Protein AF-A0A2U3RDN2-F1 (afdb_monomer)

Organism: Orientia tsutsugamushi (NCBI:txid784)

Solvent-accessible surface area (backbone atoms only — not comparable to full-atom values): 8440 Å² total; per-residue (Å²): 108,71,69,57,54,51,55,40,46,72,74,72,46,88,87,86,83,91,64,92,77,59,79,54,51,66,60,37,51,75,73,72,47,89,81,88,62,86,38,94,90,55,74,66,85,82,67,83,68,77,79,57,56,81,61,87,48,74,67,29,51,50,54,40,50,56,45,61,67,54,48,44,58,57,52,37,46,72,75,25,72,86,82,52,68,52,88,70,51,50,59,50,48,39,51,51,50,54,52,54,53,50,52,51,53,53,56,61,66,58,48,86,49,93,62,88,72,79,75,80,68,78,73,77,71,75,77,75,85,122

Structure (mmCIF, N/CA/C/O backbone):
data_AF-A0A2U3RDN2-F1
#
_entry.id   AF-A0A2U3RDN2-F1
#
loop_
_atom_site.group_PDB
_atom_site.id
_atom_site.type_symbol
_atom_site.label_atom_id
_atom_site.label_alt_id
_atom_site.label_comp_id
_atom_site.label_asym_id
_atom_site.label_entity_id
_atom_site.label_seq_id
_atom_site.pdbx_PDB_ins_code
_atom_site.Cartn_x
_atom_site.Cartn_y
_atom_site.Cartn_z
_atom_site.occupancy
_atom_site.B_iso_or_equiv
_atom_site.auth_seq_id
_atom_site.auth_comp_id
_atom_site.auth_asym_id
_atom_site.auth_atom_id
_atom_site.pdbx_PDB_model_num
ATOM 1 N N . MET A 1 1 ? -3.065 10.843 19.964 1.00 79.69 1 MET A N 1
ATOM 2 C CA . MET A 1 1 ? -3.338 10.214 18.648 1.00 79.69 1 MET A CA 1
ATOM 3 C C . MET A 1 1 ? -4.768 9.689 18.548 1.00 79.69 1 MET A C 1
ATOM 5 O O . MET A 1 1 ? -5.451 10.090 17.620 1.00 79.69 1 MET A O 1
ATOM 9 N N . GLN A 1 2 ? -5.260 8.877 19.494 1.00 85.75 2 GLN A N 1
ATOM 10 C CA . GLN A 1 2 ? -6.655 8.390 19.471 1.00 85.75 2 GLN A CA 1
ATOM 11 C C . GLN A 1 2 ? -7.701 9.525 19.475 1.00 85.75 2 GLN A C 1
ATOM 13 O O . GLN A 1 2 ? -8.569 9.542 18.611 1.00 85.75 2 GLN A O 1
ATOM 18 N N . GLU A 1 3 ? -7.550 10.527 20.346 1.00 89.69 3 GLU A N 1
ATOM 19 C CA . GLU A 1 3 ? -8.444 11.704 20.398 1.00 89.69 3 GLU A CA 1
ATOM 20 C C . GLU A 1 3 ? -8.497 12.511 19.088 1.00 89.69 3 GLU A C 1
ATOM 22 O O . GLU A 1 3 ? -9.546 13.024 18.698 1.00 89.69 3 GLU A O 1
ATOM 27 N N . LEU A 1 4 ? -7.374 12.583 18.364 1.00 90.62 4 LEU A N 1
ATOM 28 C CA . LEU A 1 4 ? -7.308 13.262 17.067 1.00 90.62 4 LEU A CA 1
ATOM 29 C C . LEU A 1 4 ? -8.117 12.495 16.016 1.00 90.62 4 LEU A C 1
ATOM 31 O O . LEU A 1 4 ? -8.893 13.090 15.277 1.00 90.62 4 LEU A O 1
ATOM 35 N N . MET A 1 5 ? -7.967 11.169 15.982 1.00 91.62 5 MET A N 1
ATOM 36 C CA . MET A 1 5 ? -8.742 10.306 15.090 1.00 91.62 5 MET A CA 1
ATOM 37 C C . MET A 1 5 ? -10.244 10.431 15.364 1.00 91.62 5 MET A C 1
ATOM 39 O O . MET A 1 5 ? -11.018 10.582 14.422 1.00 91.62 5 MET A O 1
ATOM 43 N N . LEU A 1 6 ? -10.652 10.415 16.638 1.00 91.00 6 LEU A N 1
ATOM 44 C CA . LEU A 1 6 ? -12.054 10.576 17.033 1.00 91.00 6 LEU 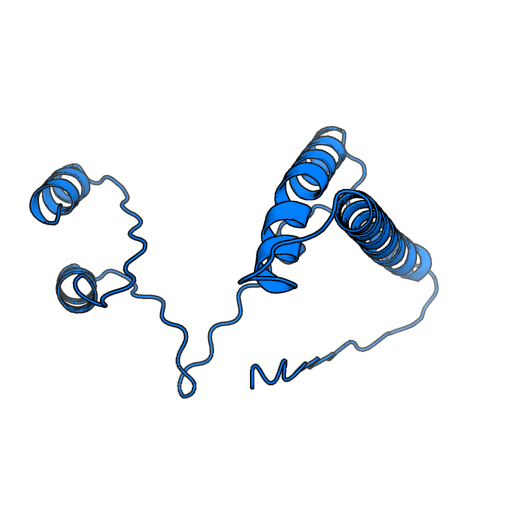A CA 1
ATOM 45 C C . LEU A 1 6 ? -12.610 11.941 16.622 1.00 91.00 6 LEU A C 1
ATOM 47 O O . LEU A 1 6 ? -13.706 12.005 16.075 1.00 91.00 6 LEU A O 1
ATOM 51 N N . SER A 1 7 ? -11.838 13.012 16.809 1.00 94.25 7 SER A N 1
ATOM 52 C CA . SER A 1 7 ? -12.229 14.358 16.374 1.00 94.25 7 SER A CA 1
ATOM 53 C C . SER A 1 7 ? -12.460 14.432 14.859 1.00 94.25 7 SER A C 1
ATOM 55 O O . SER A 1 7 ? -13.458 14.996 14.420 1.00 94.25 7 SER A O 1
ATOM 57 N N . VAL A 1 8 ? -11.587 13.818 14.049 1.00 93.88 8 VAL A N 1
ATOM 58 C CA . VAL A 1 8 ? -11.743 13.789 12.581 1.00 93.88 8 VAL A CA 1
ATOM 59 C C . VAL A 1 8 ? -12.961 12.962 12.165 1.00 93.88 8 VAL A C 1
ATOM 61 O O . VAL A 1 8 ? -13.743 13.402 11.323 1.00 93.88 8 VAL A O 1
ATOM 64 N N . LEU A 1 9 ? -13.160 11.792 12.779 1.00 92.50 9 LEU A N 1
ATOM 65 C CA . LEU A 1 9 ? -14.336 10.952 12.528 1.00 92.50 9 LEU A CA 1
ATOM 66 C C . LEU A 1 9 ? -15.638 11.649 12.955 1.00 92.50 9 LEU A C 1
ATOM 68 O O . LEU A 1 9 ? -16.651 11.512 12.273 1.00 92.50 9 LEU A O 1
ATOM 72 N N . GLY A 1 10 ? -15.608 12.446 14.028 1.00 92.19 10 GLY A N 1
ATOM 73 C CA . GLY A 1 10 ? -16.751 13.227 14.511 1.00 92.19 10 GLY A CA 1
ATOM 74 C C . GLY A 1 10 ? -17.246 14.282 13.517 1.00 92.19 10 GLY A C 1
ATOM 75 O O . GLY A 1 10 ? -18.434 14.589 13.493 1.00 92.19 10 GLY A O 1
ATOM 76 N N . VAL A 1 11 ? -16.369 14.778 12.639 1.00 95.56 11 VAL A N 1
ATOM 77 C CA . VAL A 1 11 ? -16.718 15.695 11.534 1.00 95.56 11 VAL A CA 1
ATOM 78 C C . VAL A 1 11 ? -16.956 14.923 10.221 1.00 95.56 11 VAL A C 1
ATOM 80 O O . VAL A 1 11 ? -16.928 15.488 9.135 1.00 95.56 11 VAL A O 1
ATOM 83 N N . SER A 1 12 ? -17.210 13.610 10.294 1.00 92.44 12 SER A N 1
ATOM 84 C CA . SER A 1 12 ? -17.378 12.718 9.129 1.00 92.44 12 SER A CA 1
ATOM 85 C C . SER A 1 12 ? -16.154 12.644 8.202 1.00 92.44 12 SER A C 1
ATOM 87 O O . SER A 1 12 ? -16.274 12.330 7.016 1.00 92.44 12 SER A O 1
ATOM 89 N N . GLY A 1 13 ? -14.958 12.920 8.727 1.00 93.06 13 GLY A N 1
ATOM 90 C CA . GLY A 1 13 ? -13.702 12.713 8.014 1.00 93.06 13 GLY A CA 1
ATOM 91 C C . GLY A 1 13 ? -13.347 11.229 7.876 1.00 93.06 13 GLY A C 1
ATOM 92 O O . GLY A 1 13 ? -13.893 10.368 8.564 1.00 93.06 13 GLY A O 1
ATOM 93 N N . LYS A 1 14 ? -12.395 10.918 6.991 1.00 92.88 14 LYS A N 1
ATOM 94 C CA . LYS A 1 14 ? -11.832 9.567 6.840 1.00 92.88 14 LYS A CA 1
ATOM 95 C C . LYS A 1 14 ? -10.463 9.505 7.502 1.00 92.88 14 LYS A C 1
ATOM 97 O O . LYS A 1 14 ? -9.663 10.422 7.337 1.00 92.88 14 LYS A O 1
ATOM 102 N N . VAL A 1 15 ? -10.186 8.415 8.214 1.00 92.50 15 VAL A N 1
ATOM 103 C CA . VAL A 1 15 ? -8.897 8.203 8.880 1.00 92.50 15 VAL A CA 1
ATOM 104 C C . VAL A 1 15 ? -8.331 6.842 8.498 1.00 92.50 15 VAL A C 1
ATOM 106 O O . VAL A 1 15 ? -9.024 5.832 8.584 1.00 92.50 15 VAL A O 1
ATOM 109 N N . PHE A 1 16 ? -7.056 6.830 8.113 1.00 93.19 16 PHE A N 1
ATOM 110 C CA . PHE A 1 16 ? -6.266 5.626 7.874 1.00 93.19 16 PHE A CA 1
ATOM 111 C C . PHE A 1 16 ? -5.103 5.609 8.867 1.00 93.19 16 PHE A C 1
ATOM 113 O O . PHE A 1 16 ? -4.406 6.612 9.017 1.00 93.19 16 PHE A O 1
ATOM 120 N N . VAL A 1 17 ? -4.909 4.489 9.568 1.00 91.00 17 VAL A N 1
ATOM 121 C CA . VAL A 1 17 ? -3.878 4.346 10.607 1.00 91.00 17 VAL A CA 1
ATOM 122 C C . VAL A 1 17 ? -2.995 3.146 10.288 1.00 91.00 17 VAL A C 1
ATOM 124 O O . VAL A 1 17 ? -3.494 2.032 10.145 1.00 91.00 17 VAL A O 1
ATOM 127 N N . LEU A 1 18 ? -1.681 3.370 10.220 1.00 91.19 18 LEU A N 1
ATOM 128 C CA . LEU A 1 18 ? -0.675 2.309 10.151 1.00 91.19 18 LEU A CA 1
ATOM 129 C C . LEU A 1 18 ? -0.256 1.939 11.580 1.00 91.19 18 LEU A C 1
ATOM 131 O O . LEU A 1 18 ? 0.455 2.692 12.242 1.00 91.19 18 LEU A O 1
ATOM 135 N N . ASP A 1 19 ? -0.744 0.803 12.077 1.00 90.69 19 ASP A N 1
ATOM 136 C CA . ASP A 1 19 ? -0.598 0.390 13.478 1.00 90.69 19 ASP A CA 1
ATOM 137 C C . ASP A 1 19 ? 0.301 -0.846 13.614 1.00 90.69 19 ASP A C 1
ATOM 139 O O . ASP A 1 19 ? -0.153 -1.979 13.472 1.00 90.69 19 ASP A O 1
ATOM 143 N N . TYR A 1 20 ? 1.581 -0.628 13.933 1.00 85.12 20 TYR A N 1
ATOM 144 C CA . TYR A 1 20 ? 2.551 -1.707 14.170 1.00 85.12 20 TYR A CA 1
ATOM 145 C C . TYR A 1 20 ? 2.275 -2.484 15.475 1.00 85.12 20 TYR A C 1
ATOM 147 O O . TYR A 1 20 ? 2.597 -3.664 15.583 1.00 85.12 20 TYR A O 1
ATOM 155 N N . GLY A 1 21 ? 1.654 -1.842 16.474 1.00 85.94 21 GLY A N 1
ATOM 156 C CA . GLY A 1 21 ? 1.482 -2.390 17.827 1.00 85.94 21 GLY A CA 1
ATOM 157 C C . GLY A 1 21 ? 0.111 -3.005 18.120 1.00 85.94 21 GLY A C 1
ATOM 158 O O . GLY A 1 21 ? -0.127 -3.440 19.244 1.00 85.94 21 GLY A O 1
ATOM 159 N N . ARG A 1 22 ? -0.810 -3.012 17.147 1.00 87.62 22 ARG A N 1
ATOM 160 C CA . ARG A 1 22 ? -2.222 -3.431 17.313 1.00 87.62 22 ARG A CA 1
ATOM 161 C C . ARG A 1 22 ? -2.987 -2.645 18.387 1.00 87.62 22 ARG A C 1
ATOM 163 O O . ARG A 1 22 ? -4.027 -3.089 18.879 1.00 87.62 22 ARG A O 1
ATOM 170 N N . SER A 1 23 ? -2.490 -1.461 18.736 1.00 89.56 23 SER A N 1
ATOM 171 C CA . SER A 1 23 ? -3.060 -0.588 19.765 1.00 89.56 23 SER A CA 1
ATOM 172 C C . SER A 1 23 ? -4.397 0.032 19.342 1.00 89.56 23 SER A C 1
ATOM 174 O O . SER A 1 23 ? -5.235 0.349 20.188 1.00 89.56 23 SER A O 1
ATOM 176 N N . PHE A 1 24 ? -4.637 0.146 18.033 1.00 91.75 24 PHE A N 1
ATOM 177 C CA . PHE A 1 24 ? -5.852 0.718 17.460 1.00 91.75 24 PHE A CA 1
ATOM 178 C C . PHE A 1 24 ? -6.887 -0.333 17.051 1.00 91.75 24 PHE A C 1
ATOM 180 O O . PHE A 1 24 ? -8.021 0.027 16.737 1.00 91.75 24 PHE A O 1
ATOM 187 N N . LYS A 1 25 ? -6.557 -1.632 17.106 1.00 90.81 25 LYS A N 1
ATOM 188 C CA . LYS A 1 25 ? -7.470 -2.709 16.688 1.00 90.81 25 LYS A CA 1
ATOM 189 C C . LYS A 1 25 ? -8.814 -2.638 17.411 1.00 90.81 25 LYS A C 1
ATOM 191 O O . LYS A 1 25 ? -9.866 -2.648 16.780 1.00 90.81 25 LYS A O 1
ATOM 196 N N . ARG A 1 26 ? -8.789 -2.517 18.742 1.00 91.62 26 ARG A N 1
ATOM 197 C CA . ARG A 1 26 ? -10.014 -2.513 19.556 1.00 91.62 26 ARG A CA 1
ATOM 198 C C . ARG A 1 26 ? -10.895 -1.297 19.268 1.00 91.62 26 ARG A C 1
ATOM 200 O O . ARG A 1 26 ? -12.096 -1.458 19.091 1.00 91.62 26 ARG A O 1
ATOM 207 N N . ILE A 1 27 ? -10.306 -0.104 19.202 1.00 91.44 27 ILE A N 1
ATOM 208 C CA . ILE A 1 27 ? -11.055 1.132 18.938 1.00 91.44 27 ILE A CA 1
ATOM 209 C C . ILE A 1 27 ? -11.593 1.171 17.502 1.00 91.44 27 ILE A C 1
ATOM 211 O O . ILE A 1 27 ? -12.735 1.564 17.306 1.00 91.44 27 ILE A O 1
ATOM 215 N N . CYS A 1 28 ? -10.829 0.684 16.517 1.00 92.19 28 CY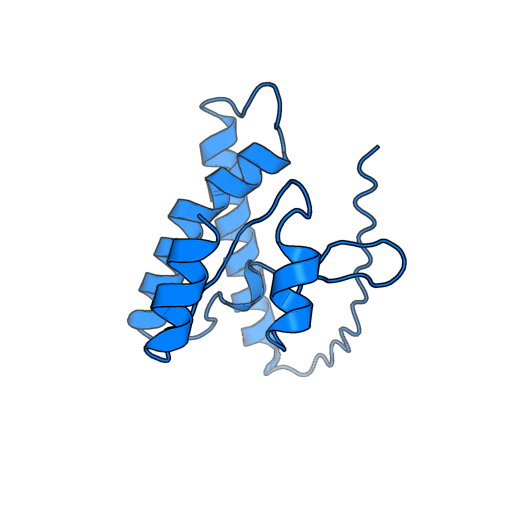S A N 1
ATOM 216 C CA . CYS A 1 28 ? -11.279 0.566 15.130 1.00 92.19 28 CYS A CA 1
ATOM 217 C C . CYS A 1 28 ? -12.547 -0.295 15.031 1.00 92.19 28 CYS A C 1
ATOM 219 O O . CYS A 1 28 ? -13.530 0.135 14.436 1.00 92.19 28 CYS A O 1
ATOM 221 N N . LEU A 1 29 ? -12.559 -1.457 15.694 1.00 91.31 29 LEU A N 1
ATOM 222 C CA . LEU A 1 29 ? -13.715 -2.355 15.706 1.00 91.31 29 LEU A CA 1
ATOM 223 C C . LEU A 1 29 ? -14.923 -1.766 16.454 1.00 91.31 29 LEU A C 1
ATOM 225 O O . LEU A 1 29 ? -16.047 -1.909 15.986 1.00 91.31 29 LEU A O 1
ATOM 229 N N . ILE A 1 30 ? -14.710 -1.076 17.583 1.00 92.56 30 ILE A N 1
ATOM 230 C CA . ILE A 1 30 ? -15.793 -0.403 18.331 1.00 92.56 30 ILE A CA 1
ATOM 231 C C . ILE A 1 30 ? -16.469 0.678 17.478 1.00 92.56 30 ILE A C 1
ATOM 233 O O . ILE A 1 30 ? -17.684 0.836 17.535 1.00 92.56 30 ILE A O 1
ATOM 237 N N . LEU A 1 31 ? -15.692 1.399 16.670 1.00 91.44 31 LEU A N 1
ATOM 238 C CA . LEU A 1 31 ? -16.194 2.440 15.771 1.00 91.44 31 LEU A CA 1
ATOM 239 C C . LEU A 1 31 ? -16.781 1.877 14.461 1.00 91.44 31 LEU A C 1
ATOM 241 O O . LEU A 1 31 ? -17.122 2.650 13.571 1.00 91.44 31 LEU A O 1
ATOM 245 N N . GLY A 1 32 ? -16.884 0.549 14.319 1.00 91.12 32 GLY A N 1
ATOM 246 C CA . GLY A 1 32 ? -17.395 -0.107 13.110 1.00 91.12 32 GLY A CA 1
ATOM 247 C C . GLY A 1 32 ? -16.449 -0.036 11.905 1.00 91.12 32 GLY A C 1
ATOM 248 O O . GLY A 1 32 ? -16.879 -0.235 10.771 1.00 91.12 32 GLY A O 1
ATOM 249 N N . GLY A 1 33 ? -15.171 0.273 12.128 1.00 92.00 33 GLY A N 1
ATOM 250 C CA . GLY A 1 33 ? -14.145 0.313 11.093 1.00 92.00 33 GLY A CA 1
ATOM 251 C C . GLY A 1 33 ? -13.636 -1.073 10.690 1.00 92.00 33 GLY A C 1
ATOM 252 O O . GLY A 1 33 ? -13.936 -2.092 11.312 1.00 92.00 33 GLY A O 1
ATOM 253 N N . SER A 1 34 ? -12.819 -1.101 9.636 1.00 91.06 34 SER A N 1
ATOM 254 C CA . SER A 1 34 ? -12.143 -2.313 9.162 1.00 91.06 34 SER A CA 1
ATOM 255 C C . SER A 1 34 ? -10.680 -2.313 9.589 1.00 91.06 34 SER A C 1
ATOM 257 O O . SER A 1 34 ? -9.933 -1.395 9.255 1.00 91.06 34 SER A O 1
ATOM 259 N N . TYR A 1 35 ? -10.267 -3.361 10.301 1.00 91.00 35 TYR A N 1
ATOM 260 C CA . TYR A 1 35 ? -8.872 -3.575 10.676 1.00 91.00 35 TYR A CA 1
ATOM 261 C C . TYR A 1 35 ? -8.254 -4.643 9.771 1.00 91.00 35 TYR A C 1
ATOM 263 O O . TYR A 1 35 ? -8.655 -5.805 9.822 1.00 91.00 35 TYR A O 1
ATOM 271 N N . ILE A 1 36 ? -7.294 -4.241 8.938 1.00 88.94 36 ILE A N 1
ATOM 272 C CA . ILE A 1 36 ? -6.588 -5.131 8.013 1.00 88.94 36 ILE A CA 1
ATOM 273 C C . ILE A 1 36 ? -5.305 -5.602 8.696 1.00 88.94 36 ILE A C 1
ATOM 275 O O . ILE A 1 36 ? -4.470 -4.786 9.081 1.00 88.94 36 ILE A O 1
ATOM 279 N N . GLU A 1 37 ? -5.143 -6.915 8.842 1.00 87.56 37 GLU A N 1
ATOM 280 C CA . GLU A 1 37 ? -3.937 -7.520 9.405 1.00 87.56 37 GLU A CA 1
ATOM 281 C C . GLU A 1 37 ? -3.447 -8.677 8.540 1.00 87.56 37 GLU A C 1
ATOM 283 O O . GLU A 1 37 ? -4.240 -9.467 8.033 1.00 87.56 37 GLU A O 1
ATOM 288 N N . PHE A 1 38 ? -2.127 -8.787 8.395 1.00 84.56 38 PHE A N 1
ATOM 289 C CA . PHE A 1 38 ? -1.509 -9.959 7.792 1.00 84.56 38 PHE A CA 1
ATOM 290 C C . PHE A 1 38 ? -1.461 -11.071 8.846 1.00 84.56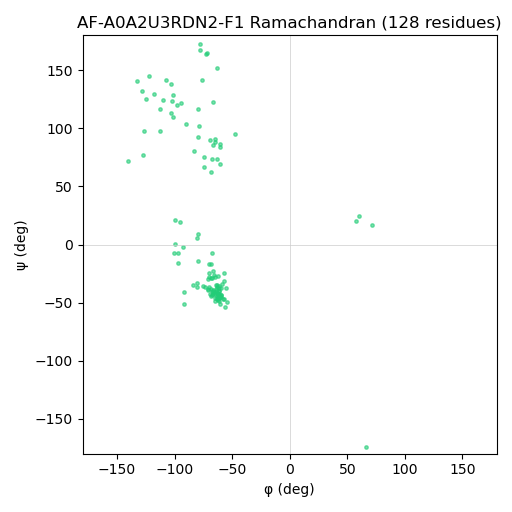 38 PHE A C 1
ATOM 292 O O . PHE A 1 38 ? -0.648 -11.031 9.773 1.00 84.56 38 PHE A O 1
ATOM 299 N N . ASP A 1 39 ? -2.380 -12.029 8.736 1.00 83.56 39 ASP A N 1
ATOM 300 C CA . ASP A 1 39 ? -2.448 -13.226 9.576 1.00 83.56 39 ASP A CA 1
ATOM 301 C C . ASP A 1 39 ? -2.374 -14.484 8.700 1.00 83.56 39 ASP A C 1
ATOM 303 O O . ASP A 1 39 ? -2.916 -14.532 7.598 1.00 83.56 39 ASP A O 1
ATOM 307 N N . MET A 1 40 ? -1.733 -15.532 9.211 1.00 84.06 40 MET A N 1
ATOM 308 C CA . MET A 1 40 ? -1.635 -16.831 8.542 1.00 84.06 40 MET A CA 1
ATOM 309 C C . MET A 1 40 ? -3.004 -17.511 8.408 1.00 84.06 40 MET A C 1
ATOM 311 O O . MET A 1 40 ? -3.208 -18.303 7.493 1.00 84.06 40 MET A O 1
ATOM 315 N N . LYS A 1 41 ? -3.942 -17.221 9.322 1.00 87.00 41 LYS A N 1
ATOM 316 C CA . LYS A 1 41 ? -5.302 -17.790 9.292 1.00 87.00 41 LYS A CA 1
ATOM 317 C C . LYS A 1 41 ? -6.226 -17.069 8.316 1.00 87.00 41 LYS A C 1
ATOM 319 O O . LYS A 1 41 ? -7.100 -17.702 7.736 1.00 87.00 41 LYS A O 1
ATOM 324 N N . ASN A 1 42 ? -6.028 -15.764 8.149 1.00 81.38 42 ASN A N 1
ATOM 325 C CA . ASN A 1 42 ? -6.806 -14.910 7.258 1.00 81.38 42 ASN A CA 1
ATOM 326 C C . ASN A 1 42 ? -5.830 -14.154 6.347 1.00 81.38 42 ASN A C 1
ATOM 328 O O . ASN A 1 42 ? -5.521 -12.991 6.616 1.00 81.38 42 ASN A O 1
ATOM 332 N N . PRO A 1 43 ? -5.281 -14.820 5.315 1.00 80.75 43 PRO A N 1
ATOM 333 C CA . PRO A 1 43 ? -4.263 -14.219 4.473 1.00 80.75 43 PRO A CA 1
ATOM 334 C C . PRO A 1 43 ? -4.859 -13.055 3.681 1.00 80.75 43 PRO A C 1
ATOM 336 O O . PRO A 1 43 ? -5.800 -13.220 2.905 1.00 80.75 43 PRO A O 1
ATOM 339 N N . VAL A 1 44 ? -4.272 -11.876 3.857 1.00 83.81 44 VAL A N 1
ATOM 340 C CA . VAL A 1 44 ? -4.534 -10.704 3.023 1.00 83.81 44 VAL A CA 1
ATOM 341 C C . VAL A 1 44 ? -3.387 -10.578 2.030 1.00 83.81 44 VAL A C 1
ATOM 343 O O . VAL A 1 44 ? -2.222 -10.591 2.422 1.00 83.81 44 VAL A O 1
ATOM 346 N N . SER A 1 45 ? -3.707 -10.457 0.742 1.00 82.50 45 SER A N 1
ATOM 347 C CA . SER A 1 45 ? -2.724 -10.191 -0.309 1.00 82.50 45 SER A CA 1
ATOM 348 C C . SER A 1 45 ? -2.924 -8.778 -0.835 1.00 82.50 45 SER A C 1
ATOM 350 O O . SER A 1 45 ? -4.023 -8.417 -1.253 1.00 82.50 45 SER A O 1
ATOM 352 N N . ILE A 1 46 ? -1.859 -7.982 -0.800 1.00 83.44 46 ILE A N 1
ATOM 353 C CA . ILE A 1 46 ? -1.818 -6.667 -1.433 1.00 83.44 46 ILE A CA 1
ATOM 354 C C . ILE A 1 46 ? -0.815 -6.771 -2.567 1.00 83.44 46 ILE A C 1
ATOM 356 O O . ILE A 1 46 ? 0.368 -7.019 -2.336 1.00 83.44 46 ILE A O 1
ATOM 360 N N . ASN A 1 47 ? -1.301 -6.600 -3.791 1.00 83.44 47 ASN A N 1
ATOM 361 C CA . ASN A 1 47 ? -0.454 -6.575 -4.967 1.00 83.44 47 ASN A CA 1
ATOM 362 C C . ASN A 1 47 ? -0.232 -5.117 -5.407 1.00 83.44 47 ASN A C 1
ATOM 364 O O . ASN A 1 47 ? -1.166 -4.508 -5.930 1.00 83.44 47 ASN A O 1
ATOM 368 N N . PRO A 1 48 ? 0.980 -4.556 -5.244 1.00 81.44 48 PRO A N 1
ATOM 369 C CA . PRO A 1 48 ? 1.267 -3.178 -5.643 1.00 81.44 48 PRO A CA 1
ATOM 370 C C . PRO A 1 48 ? 1.242 -2.978 -7.166 1.00 81.44 48 PRO A C 1
ATOM 372 O O . PRO A 1 48 ? 1.133 -1.851 -7.632 1.00 81.44 48 PRO A O 1
ATOM 375 N N . PHE A 1 49 ? 1.319 -4.057 -7.951 1.00 83.56 49 PHE A N 1
ATOM 376 C CA . PHE A 1 49 ? 1.263 -3.988 -9.411 1.00 83.56 49 PHE A CA 1
ATOM 377 C C . PHE A 1 49 ? -0.160 -3.839 -9.958 1.00 83.56 49 PHE A C 1
ATOM 379 O O . PHE A 1 49 ? -0.320 -3.505 -11.126 1.00 83.56 49 PHE A O 1
ATOM 386 N N . SER A 1 50 ? -1.191 -4.068 -9.138 1.00 80.69 50 SER A N 1
ATOM 387 C CA . SER A 1 50 ? -2.591 -4.000 -9.579 1.00 80.69 50 SER A CA 1
ATOM 388 C C . SER A 1 50 ? -3.044 -2.592 -9.974 1.00 80.69 50 SER A C 1
ATOM 390 O O . SER A 1 50 ? -4.020 -2.456 -10.703 1.00 80.69 50 SER A O 1
ATOM 392 N N . GLU A 1 51 ? -2.371 -1.549 -9.482 1.00 78.44 51 GLU A N 1
ATOM 393 C CA . GLU A 1 51 ? -2.716 -0.149 -9.769 1.00 78.44 51 GLU A CA 1
ATOM 394 C C . GLU A 1 51 ? -1.957 0.419 -10.977 1.00 78.44 51 GLU A C 1
ATOM 396 O O . GLU A 1 51 ? -2.177 1.567 -11.361 1.00 78.44 51 GLU A O 1
ATOM 401 N N . VAL A 1 52 ? -1.068 -0.366 -11.594 1.00 84.12 52 VAL A N 1
ATOM 402 C CA . VAL A 1 52 ? -0.259 0.084 -12.729 1.00 84.12 52 VAL A CA 1
ATOM 403 C C . VAL A 1 52 ? -1.105 0.032 -14.007 1.00 84.12 52 VAL A C 1
ATOM 405 O O . VAL A 1 52 ? -1.518 -1.053 -14.415 1.00 84.12 52 VAL A O 1
ATOM 408 N N . PRO A 1 53 ? -1.369 1.171 -14.673 1.00 84.62 53 PRO A N 1
ATOM 409 C CA . PRO A 1 53 ? -2.270 1.199 -15.818 1.00 84.62 53 PRO A CA 1
ATOM 410 C C . PRO A 1 53 ? -1.615 0.626 -17.084 1.00 84.62 53 PRO A C 1
ATOM 412 O O . PRO A 1 53 ? -0.438 0.873 -17.371 1.00 84.62 53 PRO A O 1
ATOM 415 N N . GLU A 1 54 ? -2.392 -0.118 -17.872 1.00 82.31 54 GLU A N 1
ATOM 416 C CA . GLU A 1 54 ? -1.921 -0.852 -19.062 1.00 82.31 54 GLU A CA 1
ATOM 417 C C . GLU A 1 54 ? -2.137 -0.102 -20.391 1.00 82.31 54 GLU A C 1
ATOM 419 O O . GLU A 1 54 ? -1.547 -0.450 -21.419 1.00 82.31 54 GLU A O 1
ATOM 424 N N . ASP A 1 55 ? -2.976 0.934 -20.397 1.00 84.19 55 ASP A N 1
ATOM 425 C CA . ASP A 1 55 ? -3.334 1.703 -21.590 1.00 84.19 55 ASP A CA 1
ATOM 426 C C . ASP A 1 55 ? -2.241 2.709 -21.994 1.00 84.19 55 ASP A C 1
ATOM 428 O O . ASP A 1 55 ? -1.319 2.984 -21.229 1.00 84.19 55 ASP A O 1
ATOM 432 N N . ASP A 1 56 ? -2.334 3.288 -23.193 1.00 83.06 56 ASP A N 1
ATOM 433 C CA . ASP A 1 56 ? -1.370 4.284 -23.707 1.00 83.06 56 ASP A CA 1
ATOM 434 C C . ASP A 1 56 ? -1.858 5.733 -23.577 1.00 83.06 56 ASP A C 1
ATOM 436 O 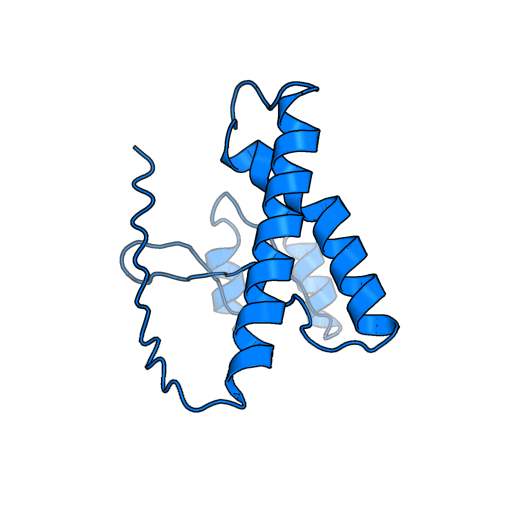O . ASP A 1 56 ? -1.393 6.614 -24.304 1.00 83.06 56 ASP A O 1
ATOM 440 N N . SER A 1 57 ? -2.811 6.020 -22.685 1.00 89.06 57 SER A N 1
ATOM 441 C CA . SER A 1 57 ? -3.163 7.414 -22.428 1.00 89.06 57 SER A CA 1
ATOM 442 C C . SER A 1 57 ? -1.970 8.184 -21.847 1.00 89.06 57 SER A C 1
ATOM 444 O O . SER A 1 57 ? -1.103 7.639 -21.168 1.00 89.06 57 SER A O 1
ATOM 446 N N . ALA A 1 58 ? -1.916 9.497 -22.079 1.00 88.25 58 ALA A N 1
ATOM 447 C CA . ALA A 1 58 ? -0.859 10.324 -21.490 1.00 88.25 58 ALA A CA 1
ATOM 448 C C . ALA A 1 58 ? -0.819 10.190 -19.952 1.00 88.25 58 ALA A C 1
ATOM 450 O O . ALA A 1 58 ? 0.251 10.081 -19.362 1.00 88.25 58 ALA A O 1
ATOM 451 N N . LYS A 1 59 ? -1.997 10.086 -19.319 1.00 88.06 59 LYS A N 1
ATOM 452 C CA . LYS A 1 59 ? -2.138 9.907 -17.868 1.00 88.06 59 LYS A CA 1
ATOM 453 C C . LYS A 1 59 ? -1.603 8.562 -17.376 1.00 88.06 59 LYS A C 1
ATOM 455 O O . LYS A 1 59 ? -1.000 8.507 -16.309 1.00 88.06 59 LYS A O 1
ATOM 460 N N . SER A 1 60 ? -1.823 7.476 -18.119 1.00 87.31 60 SER A N 1
ATOM 461 C CA . SER A 1 60 ? -1.314 6.158 -17.731 1.00 87.31 60 SER A CA 1
ATOM 462 C C . SER A 1 60 ? 0.203 6.074 -17.869 1.00 87.31 60 SER A C 1
ATOM 464 O O . SER A 1 60 ? 0.864 5.468 -17.029 1.00 87.31 60 SER A O 1
ATOM 466 N N . ILE A 1 61 ? 0.775 6.719 -18.890 1.00 86.44 61 ILE A N 1
ATOM 467 C CA . ILE A 1 61 ? 2.227 6.812 -19.072 1.00 86.44 61 ILE A CA 1
ATOM 468 C C . ILE A 1 61 ? 2.871 7.544 -17.888 1.00 86.44 61 ILE A C 1
ATOM 470 O O . ILE A 1 61 ? 3.858 7.048 -17.343 1.00 86.44 61 ILE A O 1
ATOM 474 N N . GLU A 1 62 ? 2.298 8.672 -17.463 1.00 89.50 62 GLU A N 1
ATOM 475 C CA . GLU A 1 62 ? 2.750 9.417 -16.281 1.00 89.50 62 GLU A CA 1
ATOM 476 C C . GLU A 1 62 ? 2.654 8.562 -15.009 1.00 89.50 62 GLU A C 1
ATOM 478 O O . GLU A 1 62 ? 3.659 8.360 -14.331 1.00 89.50 62 GLU A O 1
ATOM 483 N N . ALA A 1 63 ? 1.497 7.946 -14.745 1.00 87.81 63 ALA A N 1
ATOM 484 C CA . ALA A 1 63 ? 1.306 7.087 -13.574 1.00 87.81 63 ALA A CA 1
ATOM 485 C C . ALA A 1 63 ? 2.273 5.886 -13.540 1.00 87.81 63 ALA A C 1
ATOM 487 O O . ALA A 1 63 ? 2.789 5.522 -12.482 1.00 87.81 63 ALA A O 1
ATOM 488 N N . ARG A 1 64 ? 2.574 5.278 -14.698 1.00 88.88 64 ARG A N 1
ATOM 489 C CA . ARG A 1 64 ? 3.603 4.230 -14.802 1.00 88.88 64 ARG A CA 1
ATOM 490 C C . ARG A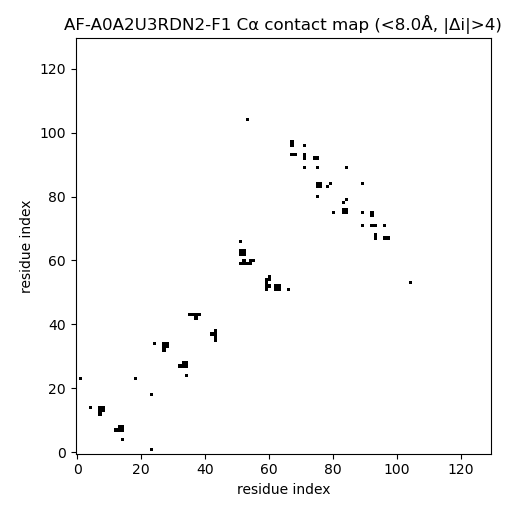 1 64 ? 4.995 4.762 -14.489 1.00 88.88 64 ARG A C 1
ATOM 492 O O . ARG A 1 64 ? 5.767 4.066 -13.834 1.00 88.88 64 ARG A O 1
ATOM 499 N N . SER A 1 65 ? 5.329 5.958 -14.968 1.00 88.38 65 SER A N 1
ATOM 500 C CA . SER A 1 65 ? 6.613 6.598 -14.678 1.00 88.38 65 SER A CA 1
ATOM 501 C C . SER A 1 65 ? 6.775 6.853 -13.178 1.00 88.38 65 SER A C 1
ATOM 503 O O . SER A 1 65 ? 7.812 6.505 -12.614 1.00 88.38 65 SER A O 1
ATOM 505 N N . ASP A 1 66 ? 5.732 7.363 -12.520 1.00 89.56 66 ASP A N 1
ATOM 506 C CA . ASP A 1 66 ? 5.719 7.609 -11.072 1.00 89.56 66 ASP A CA 1
ATOM 507 C C . ASP A 1 66 ? 5.835 6.308 -10.263 1.00 89.56 66 ASP A C 1
ATOM 509 O O . ASP A 1 66 ? 6.535 6.238 -9.247 1.00 89.56 66 ASP A O 1
ATOM 513 N N . PHE A 1 67 ? 5.183 5.236 -10.720 1.00 89.50 67 PHE A N 1
ATOM 514 C CA . PHE A 1 67 ? 5.354 3.913 -10.125 1.00 89.50 67 PHE A CA 1
ATOM 515 C C . PHE A 1 67 ? 6.805 3.428 -10.264 1.00 89.50 67 PHE A C 1
ATOM 517 O O . PHE A 1 67 ? 7.414 2.993 -9.285 1.00 89.50 67 PHE A O 1
ATOM 524 N N . LEU A 1 68 ? 7.385 3.542 -11.462 1.00 88.31 68 LEU A N 1
ATOM 525 C CA . LEU A 1 68 ? 8.751 3.106 -11.761 1.00 88.31 68 LEU A CA 1
ATOM 526 C C . LEU A 1 68 ? 9.829 3.899 -11.013 1.00 88.31 68 LEU A C 1
ATOM 528 O O . LEU A 1 68 ? 10.909 3.353 -10.792 1.00 88.31 68 LEU A O 1
ATOM 532 N N . SER A 1 69 ? 9.576 5.149 -10.620 1.00 89.00 69 SER A N 1
ATOM 533 C CA . SER A 1 69 ? 10.525 5.932 -9.821 1.00 89.00 69 SER A CA 1
ATOM 534 C C . SER A 1 69 ? 10.471 5.579 -8.335 1.00 89.00 69 SER A C 1
ATOM 536 O O . SER A 1 69 ? 11.507 5.536 -7.675 1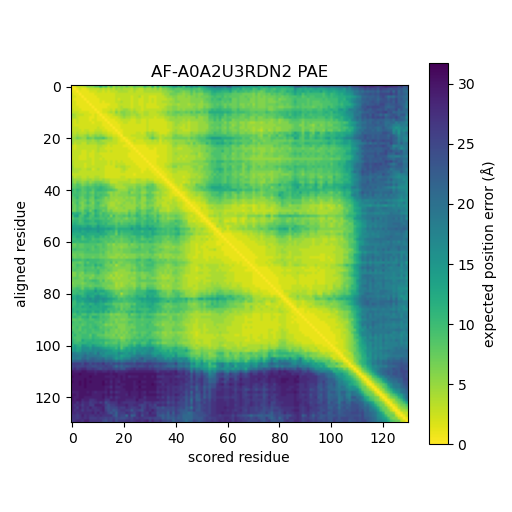.00 89.00 69 SER A O 1
ATOM 538 N N . ASN A 1 70 ? 9.280 5.297 -7.802 1.00 87.25 70 ASN A N 1
ATOM 539 C CA . ASN A 1 70 ? 9.082 5.115 -6.362 1.00 87.25 70 ASN A CA 1
ATOM 540 C C . ASN A 1 70 ? 9.222 3.651 -5.924 1.00 87.25 70 ASN A C 1
ATOM 542 O O . ASN A 1 70 ? 9.837 3.358 -4.895 1.00 87.25 70 ASN A O 1
ATOM 546 N N . PHE A 1 71 ? 8.696 2.714 -6.713 1.00 89.81 71 PHE A N 1
ATOM 547 C CA . PHE A 1 71 ? 8.640 1.297 -6.358 1.00 89.81 71 PHE A CA 1
ATOM 548 C C . PHE A 1 71 ? 10.007 0.603 -6.186 1.00 89.81 71 PHE A C 1
ATOM 550 O O . PHE A 1 71 ? 10.124 -0.229 -5.281 1.00 89.81 71 PHE A O 1
ATOM 557 N N . PRO A 1 72 ? 11.074 0.930 -6.953 1.00 89.69 72 PRO A N 1
ATOM 558 C CA . PRO A 1 72 ? 12.386 0.310 -6.760 1.00 89.69 72 PRO A CA 1
ATOM 559 C C . PRO A 1 72 ? 12.952 0.482 -5.349 1.00 89.69 72 PRO A C 1
ATOM 561 O O . PRO A 1 72 ? 13.643 -0.411 -4.869 1.00 89.69 72 PRO A O 1
ATOM 564 N N . SER A 1 73 ? 12.639 1.589 -4.667 1.00 88.25 73 SER A N 1
ATOM 565 C CA . SER A 1 73 ? 13.082 1.822 -3.286 1.00 88.25 73 SER A CA 1
ATOM 566 C C . SER A 1 73 ? 12.444 0.828 -2.308 1.00 88.25 73 SER A C 1
ATOM 568 O O . SER A 1 73 ? 13.138 0.233 -1.488 1.00 88.25 73 SER A O 1
ATOM 570 N N . ILE A 1 74 ? 11.144 0.560 -2.469 1.00 89.50 74 ILE A N 1
ATOM 571 C CA . ILE A 1 74 ? 10.404 -0.439 -1.692 1.00 89.50 74 ILE A CA 1
ATOM 572 C C . ILE A 1 74 ? 10.981 -1.830 -1.973 1.00 89.50 74 ILE A C 1
ATOM 574 O O . ILE A 1 74 ? 11.257 -2.591 -1.045 1.00 89.50 74 ILE A O 1
ATOM 578 N N . LEU A 1 75 ? 11.222 -2.149 -3.249 1.00 89.88 75 LEU A N 1
ATOM 579 C CA . LEU A 1 75 ? 11.827 -3.418 -3.652 1.00 89.88 75 LEU A CA 1
ATOM 580 C C . LEU A 1 75 ? 13.237 -3.593 -3.073 1.00 89.88 75 LEU A C 1
ATOM 582 O O . LEU A 1 75 ? 13.569 -4.681 -2.610 1.00 89.88 75 LEU A O 1
ATOM 586 N N . ALA A 1 76 ? 14.039 -2.530 -3.037 1.00 91.25 76 ALA A N 1
ATOM 587 C CA . ALA A 1 76 ? 15.362 -2.529 -2.425 1.00 91.25 76 ALA A CA 1
ATOM 588 C C . ALA A 1 76 ? 15.295 -2.795 -0.913 1.00 91.25 76 ALA A C 1
ATOM 590 O O . ALA A 1 76 ? 16.047 -3.630 -0.413 1.00 91.25 76 ALA A O 1
ATOM 591 N N . THR A 1 77 ? 14.363 -2.161 -0.191 1.00 90.94 77 THR A N 1
ATOM 592 C CA . THR A 1 77 ? 14.151 -2.421 1.244 1.00 90.94 77 THR A CA 1
ATOM 593 C C . THR A 1 77 ? 13.694 -3.857 1.508 1.00 90.94 77 THR A C 1
ATOM 595 O O . THR A 1 77 ? 14.120 -4.457 2.490 1.00 90.94 77 THR A O 1
ATOM 598 N N . MET A 1 78 ? 12.871 -4.438 0.629 1.00 88.81 78 MET A N 1
ATOM 599 C CA . MET A 1 78 ? 12.465 -5.845 0.736 1.00 88.81 78 MET A CA 1
ATOM 600 C C . MET A 1 78 ? 13.611 -6.814 0.416 1.00 88.81 78 MET A C 1
ATOM 602 O O . MET A 1 78 ? 13.738 -7.846 1.070 1.00 88.81 78 MET A O 1
ATOM 606 N N . ALA A 1 79 ? 14.440 -6.495 -0.580 1.00 90.12 79 ALA A N 1
ATOM 607 C CA . ALA A 1 79 ? 15.543 -7.347 -1.018 1.00 90.12 79 ALA A CA 1
ATOM 608 C C . ALA A 1 79 ? 16.743 -7.313 -0.057 1.00 90.12 79 ALA A C 1
ATOM 610 O O . ALA A 1 79 ? 17.407 -8.331 0.130 1.00 90.12 79 ALA A O 1
ATOM 611 N N . ALA A 1 80 ? 17.028 -6.158 0.549 1.00 92.38 80 ALA A N 1
ATOM 612 C CA . ALA A 1 80 ? 18.167 -5.956 1.440 1.00 92.38 80 ALA A CA 1
ATOM 613 C C . ALA A 1 80 ? 17.794 -5.077 2.654 1.00 92.38 80 ALA A C 1
ATOM 615 O O . ALA A 1 80 ? 18.241 -3.933 2.759 1.00 92.38 80 ALA A O 1
ATOM 616 N N . PRO A 1 81 ? 17.006 -5.601 3.610 1.00 90.31 81 PRO A N 1
ATOM 617 C CA . PRO A 1 81 ? 16.460 -4.811 4.718 1.00 90.31 81 PRO A CA 1
ATOM 618 C C . PRO A 1 81 ? 17.514 -4.304 5.711 1.00 90.31 81 PRO A C 1
ATOM 620 O O . PRO A 1 81 ? 17.307 -3.273 6.341 1.00 90.31 81 PRO A O 1
ATOM 623 N N . GLN A 1 82 ? 18.632 -5.022 5.875 1.00 90.31 82 GLN A N 1
ATOM 624 C CA . GLN A 1 82 ? 19.674 -4.661 6.847 1.00 90.31 82 GLN A CA 1
ATOM 625 C C . GLN A 1 82 ? 20.767 -3.780 6.238 1.00 90.31 82 GLN A C 1
ATOM 627 O O . GLN A 1 82 ? 21.107 -2.739 6.790 1.00 90.31 82 GLN A O 1
ATOM 632 N N . TYR A 1 83 ? 21.326 -4.212 5.106 1.00 87.06 83 TYR A N 1
ATOM 633 C CA . TYR A 1 83 ? 22.520 -3.604 4.512 1.00 87.06 83 TYR A CA 1
ATOM 634 C C . TYR A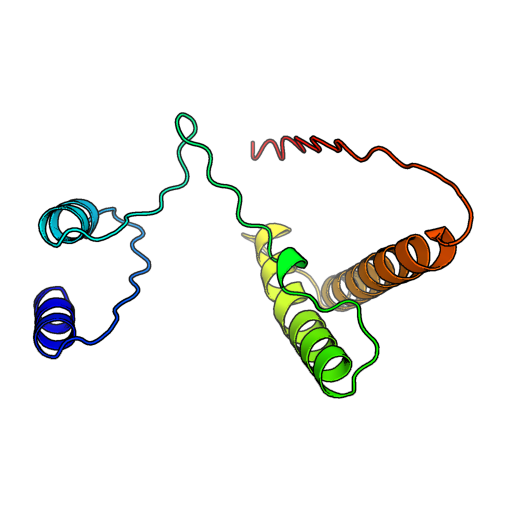 1 83 ? 22.210 -2.658 3.345 1.00 87.06 83 TYR A C 1
ATOM 636 O O . TYR A 1 83 ? 23.112 -1.979 2.860 1.00 87.06 83 TYR A O 1
ATOM 644 N N . GLY A 1 84 ? 20.951 -2.598 2.900 1.00 89.50 84 GLY A N 1
ATOM 645 C CA . GLY A 1 84 ? 20.554 -1.835 1.723 1.00 89.50 84 GLY A CA 1
ATOM 646 C C . GLY A 1 84 ? 21.147 -2.383 0.422 1.00 89.50 84 GLY A C 1
ATOM 647 O O . GLY A 1 84 ? 21.782 -3.437 0.377 1.00 89.50 84 GLY A O 1
ATOM 648 N N . THR A 1 85 ? 20.910 -1.656 -0.664 1.00 89.31 85 THR A N 1
ATOM 649 C CA . THR A 1 85 ? 21.404 -1.983 -2.009 1.00 89.31 85 THR A CA 1
ATOM 650 C C . THR A 1 85 ? 22.519 -1.029 -2.413 1.00 89.31 85 THR A C 1
ATOM 652 O O . THR A 1 85 ? 22.403 0.169 -2.160 1.00 89.31 85 THR A O 1
ATOM 655 N N . SER A 1 86 ? 23.550 -1.526 -3.096 1.00 91.06 86 SER A N 1
ATOM 656 C CA . SER A 1 86 ? 24.638 -0.690 -3.618 1.00 91.06 86 SER A CA 1
ATOM 657 C C . SER A 1 86 ? 24.220 0.165 -4.822 1.00 91.06 86 SER A C 1
ATOM 659 O O . SER A 1 86 ? 23.235 -0.135 -5.502 1.00 91.06 86 SER A O 1
ATOM 661 N N . ASP A 1 87 ? 25.033 1.174 -5.147 1.00 91.06 87 ASP A N 1
ATOM 662 C CA . ASP A 1 87 ? 24.838 2.083 -6.289 1.00 91.06 87 ASP A CA 1
ATOM 663 C C . ASP A 1 87 ? 24.736 1.362 -7.642 1.00 91.06 87 ASP A C 1
ATOM 665 O O . ASP A 1 87 ? 24.137 1.881 -8.578 1.00 91.06 87 ASP A O 1
ATOM 669 N N . LEU A 1 88 ? 25.298 0.153 -7.763 1.00 92.50 88 LEU A N 1
ATOM 670 C CA . LEU A 1 88 ? 25.143 -0.689 -8.954 1.00 92.50 88 LEU A CA 1
ATOM 671 C C . LEU A 1 88 ? 23.845 -1.505 -8.922 1.00 92.50 88 LEU A C 1
ATOM 673 O O . LEU A 1 88 ? 23.228 -1.730 -9.960 1.00 92.50 88 LEU A O 1
ATOM 677 N N . GLN A 1 89 ? 23.408 -1.945 -7.743 1.00 91.25 89 GLN A N 1
ATOM 678 C CA . GLN A 1 89 ? 22.208 -2.770 -7.589 1.00 91.25 89 GLN A CA 1
ATOM 679 C C . GLN A 1 89 ? 20.922 -1.963 -7.788 1.00 91.25 89 GLN A C 1
ATOM 681 O O . GLN A 1 89 ? 19.978 -2.471 -8.389 1.00 91.25 89 GLN A O 1
ATOM 686 N N . GLN A 1 90 ? 20.888 -0.704 -7.349 1.00 88.88 90 GLN A N 1
ATOM 687 C CA . GLN A 1 90 ? 19.735 0.183 -7.537 1.00 88.88 90 GLN A CA 1
ATOM 688 C C . GLN A 1 90 ? 19.316 0.354 -9.015 1.00 88.88 90 GLN A C 1
ATOM 690 O O . GLN A 1 90 ? 18.162 0.053 -9.339 1.00 88.88 90 GLN A O 1
ATOM 695 N N . PRO A 1 91 ? 20.206 0.745 -9.952 1.00 90.88 91 PRO A N 1
ATOM 696 C CA . PRO A 1 91 ? 19.847 0.860 -11.364 1.00 90.88 91 PRO A CA 1
ATOM 697 C C . PRO A 1 91 ? 19.559 -0.504 -12.003 1.00 90.88 91 PRO A C 1
ATOM 699 O O . PRO A 1 91 ? 18.737 -0.586 -12.917 1.00 90.88 91 PRO A O 1
ATOM 702 N N . MET A 1 92 ? 20.178 -1.591 -11.523 1.00 92.50 92 MET A N 1
ATOM 703 C CA . MET A 1 92 ? 19.838 -2.945 -11.977 1.00 92.50 92 MET A CA 1
ATOM 704 C C . MET A 1 92 ? 18.403 -3.328 -11.597 1.00 92.50 92 MET A C 1
ATOM 706 O O . MET A 1 92 ? 17.684 -3.859 -12.444 1.00 92.50 92 MET A O 1
ATOM 710 N N . LEU A 1 93 ? 17.964 -3.018 -10.372 1.00 90.88 93 LEU A N 1
ATOM 711 C CA . LEU A 1 93 ? 16.588 -3.242 -9.918 1.00 90.88 93 LEU A CA 1
ATOM 712 C C . LEU A 1 93 ? 15.589 -2.417 -10.730 1.00 90.88 93 LEU A C 1
ATOM 714 O O . LEU A 1 93 ? 14.599 -2.964 -11.215 1.00 90.88 93 LEU A O 1
ATOM 718 N N . GLN A 1 94 ? 15.873 -1.130 -10.939 1.00 90.19 94 GLN A N 1
ATOM 719 C CA .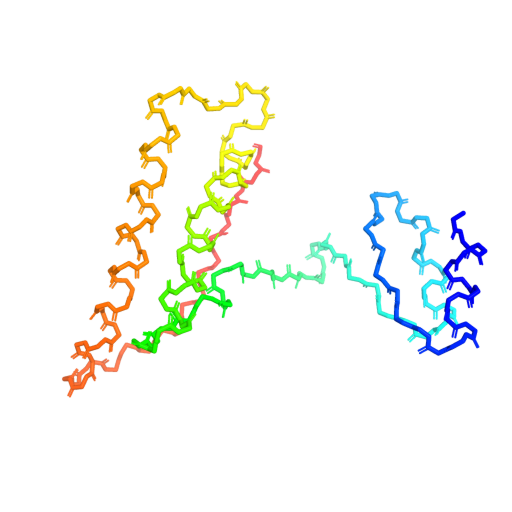 GLN A 1 94 ? 15.018 -0.264 -11.750 1.00 90.19 94 GLN A CA 1
ATOM 720 C C . GLN A 1 94 ? 14.901 -0.784 -13.189 1.00 90.19 94 GLN A C 1
ATOM 722 O O . GLN A 1 94 ? 13.801 -0.894 -13.727 1.00 90.19 94 GLN A O 1
ATOM 727 N N . ARG A 1 95 ? 16.021 -1.180 -13.806 1.00 90.50 95 ARG A N 1
ATOM 728 C CA . ARG A 1 95 ? 16.021 -1.758 -15.155 1.00 90.50 95 ARG A CA 1
ATOM 729 C C . ARG A 1 95 ? 15.222 -3.057 -15.219 1.00 90.50 95 ARG A C 1
ATOM 731 O O . ARG A 1 95 ? 14.446 -3.239 -16.155 1.00 90.50 95 ARG A O 1
ATOM 738 N N . ALA A 1 96 ? 15.407 -3.954 -14.252 1.00 90.44 96 ALA A N 1
ATOM 739 C CA . ALA A 1 96 ? 14.684 -5.221 -14.196 1.00 90.44 96 ALA A CA 1
ATOM 740 C C . ALA A 1 96 ? 13.167 -5.002 -14.072 1.00 90.44 96 ALA A C 1
ATOM 742 O O . ALA A 1 96 ? 12.399 -5.643 -14.789 1.00 90.44 96 ALA A O 1
ATOM 743 N N . LEU A 1 97 ? 12.746 -4.053 -13.232 1.00 89.56 97 LEU A N 1
ATOM 744 C CA . LEU A 1 97 ? 11.344 -3.681 -13.053 1.00 89.56 97 LEU A CA 1
ATOM 745 C C . LEU A 1 97 ? 10.719 -3.153 -14.351 1.00 89.56 97 LEU A C 1
ATOM 747 O O . LEU A 1 97 ? 9.656 -3.621 -14.758 1.00 89.56 97 LEU A O 1
ATOM 751 N N . THR A 1 98 ? 11.398 -2.226 -15.033 1.00 88.44 98 THR A N 1
ATOM 752 C CA . THR A 1 98 ? 10.929 -1.677 -16.313 1.00 88.44 98 THR A CA 1
ATOM 753 C C . THR A 1 98 ? 10.776 -2.770 -17.367 1.00 88.44 98 THR A C 1
ATOM 755 O O . THR A 1 98 ? 9.766 -2.818 -18.066 1.00 88.44 98 THR A O 1
ATOM 758 N N . LEU A 1 99 ? 11.746 -3.685 -17.468 1.00 87.75 99 LEU A N 1
ATOM 759 C CA . LEU A 1 99 ? 11.675 -4.799 -18.416 1.00 87.75 99 LEU A CA 1
ATOM 760 C C . LEU A 1 99 ? 10.517 -5.755 -18.104 1.00 87.75 99 LEU A C 1
ATOM 762 O O . LEU A 1 99 ? 9.843 -6.205 -19.030 1.00 87.75 99 LEU A O 1
ATOM 766 N N . ALA A 1 100 ? 10.267 -6.044 -16.825 1.00 86.12 100 ALA A N 1
ATOM 767 C CA . ALA A 1 100 ? 9.173 -6.912 -16.398 1.00 86.12 100 ALA A CA 1
ATOM 768 C C . ALA A 1 100 ? 7.789 -6.299 -16.673 1.00 86.12 100 ALA A C 1
ATOM 770 O O . ALA A 1 100 ? 6.887 -6.997 -17.127 1.00 86.12 100 ALA A O 1
ATOM 771 N N . LEU A 1 101 ? 7.615 -4.994 -16.448 1.00 82.56 101 LEU A N 1
ATOM 772 C CA . LEU A 1 101 ? 6.348 -4.316 -16.739 1.00 82.56 101 LEU A CA 1
ATOM 773 C C . LEU A 1 101 ? 6.080 -4.218 -18.240 1.00 82.56 101 LEU A C 1
ATOM 775 O O . LEU A 1 101 ? 4.967 -4.484 -18.689 1.00 82.56 101 LEU A O 1
ATOM 779 N N . LEU A 1 102 ? 7.106 -3.894 -19.031 1.00 79.31 102 LEU A N 1
ATOM 780 C CA . LEU A 1 102 ? 6.975 -3.873 -20.485 1.00 79.31 102 LEU A CA 1
ATOM 781 C C . LEU A 1 102 ? 6.615 -5.263 -21.018 1.00 79.31 102 LEU A C 1
ATOM 783 O O . LEU A 1 102 ? 5.701 -5.373 -21.830 1.00 79.31 102 LEU A O 1
ATOM 787 N N . SER A 1 103 ? 7.271 -6.329 -20.550 1.00 77.94 103 SER A N 1
ATOM 788 C CA . SER A 1 103 ? 6.964 -7.685 -21.020 1.00 77.94 103 SER A CA 1
ATOM 789 C C . SER A 1 103 ? 5.523 -8.104 -20.710 1.00 77.94 103 SER A C 1
ATOM 791 O O . SER A 1 103 ? 4.890 -8.737 -21.555 1.00 77.94 103 SER A O 1
ATOM 793 N N . LEU A 1 104 ? 4.971 -7.694 -19.562 1.00 70.62 104 LEU A N 1
ATOM 794 C CA . LEU A 1 104 ? 3.574 -7.940 -19.196 1.00 70.62 104 LEU A CA 1
ATOM 795 C C . LEU A 1 104 ? 2.600 -7.214 -20.136 1.00 70.62 104 LEU A C 1
ATOM 797 O O . LEU A 1 104 ? 1.704 -7.845 -20.700 1.00 70.62 104 LEU A O 1
ATOM 801 N N . ILE A 1 105 ? 2.832 -5.922 -20.388 1.00 70.25 105 ILE A N 1
ATOM 802 C CA . ILE A 1 105 ? 2.005 -5.103 -21.291 1.00 70.25 105 ILE A CA 1
ATOM 803 C C . ILE A 1 105 ? 2.067 -5.642 -22.733 1.00 70.25 105 ILE A C 1
ATOM 805 O O . ILE A 1 105 ? 1.043 -5.742 -23.413 1.00 70.25 105 ILE A O 1
ATOM 809 N N . TYR A 1 106 ? 3.251 -6.042 -23.210 1.00 63.03 106 TYR A N 1
ATOM 810 C CA . TYR A 1 106 ? 3.417 -6.604 -24.556 1.00 63.03 106 TYR A CA 1
ATOM 811 C C . TYR A 1 106 ? 2.809 -8.009 -24.697 1.00 63.03 106 TYR A C 1
ATOM 813 O O . TYR A 1 106 ? 2.204 -8.305 -25.731 1.00 63.03 106 TYR A O 1
ATOM 821 N N . SER A 1 107 ? 2.915 -8.861 -23.671 1.00 59.00 107 SER A N 1
ATOM 822 C CA . SER A 1 107 ? 2.293 -10.196 -23.655 1.00 59.00 107 SER A CA 1
ATOM 823 C C . SER A 1 107 ? 0.764 -10.104 -23.745 1.00 59.00 107 SER A C 1
ATOM 825 O O . SER A 1 107 ? 0.140 -10.795 -24.553 1.00 59.00 107 SER A O 1
ATOM 827 N N . MET A 1 108 ? 0.167 -9.163 -23.007 1.00 52.59 108 MET A N 1
ATOM 828 C CA . MET A 1 108 ? -1.270 -8.877 -23.042 1.00 52.59 108 MET A CA 1
ATOM 829 C C . MET A 1 108 ? -1.742 -8.409 -24.433 1.00 52.59 108 MET A C 1
ATOM 831 O O . MET A 1 108 ? -2.773 -8.872 -24.920 1.00 52.59 108 MET A O 1
ATOM 835 N N . ARG A 1 109 ? -0.970 -7.571 -25.145 1.00 51.28 109 ARG A N 1
ATOM 836 C CA . ARG A 1 109 ? -1.344 -7.077 -26.491 1.00 51.28 109 ARG A CA 1
ATOM 837 C C . ARG A 1 109 ? -1.281 -8.120 -27.604 1.00 51.28 109 ARG A C 1
ATOM 839 O O . ARG A 1 109 ? -2.054 -8.035 -28.555 1.00 51.28 109 ARG A O 1
ATOM 846 N N . SER A 1 110 ? -0.403 -9.115 -27.494 1.00 43.19 110 SER A N 1
ATOM 847 C CA . SER A 1 110 ? -0.297 -10.188 -28.496 1.00 43.19 110 SER A CA 1
ATOM 848 C C . SER A 1 110 ? -1.508 -11.142 -28.479 1.00 43.19 110 SER A C 1
ATOM 850 O O . SER A 1 110 ? -1.786 -11.837 -29.455 1.00 43.19 110 SER A O 1
ATOM 852 N N . SER A 1 111 ? -2.299 -11.134 -27.401 1.00 43.38 111 SER A N 1
ATOM 853 C CA . SER A 1 111 ? -3.421 -12.061 -27.193 1.00 43.38 111 SER A CA 1
ATOM 854 C C . SER A 1 111 ? -4.729 -11.732 -27.942 1.00 43.38 111 SER A C 1
ATOM 856 O O . SER A 1 111 ? -5.719 -12.444 -27.785 1.00 43.38 111 SER A O 1
ATOM 858 N N . SER A 1 112 ? -4.726 -10.759 -28.869 1.00 37.50 112 SER A N 1
ATOM 859 C CA . SER A 1 112 ? -5.698 -10.773 -29.988 1.00 37.50 112 SER A CA 1
ATOM 860 C C . SER A 1 112 ? -5.454 -11.944 -30.961 1.00 37.50 112 SER A C 1
ATOM 862 O O . SER A 1 112 ? -6.281 -12.218 -31.829 1.00 37.50 112 SER A O 1
ATOM 864 N N . PHE A 1 113 ? -4.353 -12.683 -30.791 1.00 36.56 113 PHE A N 1
ATOM 865 C CA . PHE A 1 113 ? -4.173 -14.028 -31.317 1.00 36.56 113 PHE A CA 1
ATOM 866 C C . PHE A 1 113 ? -4.475 -15.042 -30.204 1.00 36.56 113 PHE A C 1
ATOM 868 O O . PHE A 1 113 ? -3.849 -15.020 -29.148 1.00 36.56 113 PHE A O 1
ATOM 875 N N . ASN A 1 114 ? -5.470 -15.903 -30.439 1.00 29.83 114 ASN A N 1
ATOM 876 C CA . ASN A 1 114 ? -5.992 -16.903 -29.504 1.00 29.83 114 ASN A CA 1
ATOM 877 C C . ASN A 1 114 ? -4.886 -17.727 -28.819 1.00 29.83 114 ASN A C 1
ATOM 879 O O . ASN A 1 114 ? -4.488 -18.787 -29.297 1.00 29.83 114 ASN A O 1
ATOM 883 N N . PHE A 1 115 ? -4.480 -17.299 -27.631 1.00 30.69 115 PHE A N 1
ATOM 884 C CA . PHE A 1 115 ? -3.988 -18.193 -26.601 1.00 30.69 115 PHE A CA 1
ATOM 885 C C . PHE A 1 115 ? -4.804 -17.887 -25.354 1.00 30.69 115 PHE A C 1
ATOM 887 O O . PHE A 1 115 ? -4.547 -16.922 -24.637 1.00 30.69 115 PHE A O 1
ATOM 894 N N . ARG A 1 116 ? -5.846 -18.699 -25.126 1.00 26.22 116 ARG A N 1
ATOM 895 C CA . ARG A 1 116 ? -6.503 -18.816 -23.821 1.00 26.22 116 ARG A CA 1
ATOM 896 C C . ARG A 1 116 ? -5.449 -19.296 -22.837 1.00 26.22 116 ARG A C 1
ATOM 898 O O . ARG A 1 116 ? -5.330 -20.484 -22.550 1.00 26.22 116 ARG A O 1
ATOM 905 N N . PHE A 1 117 ? -4.678 -18.363 -22.316 1.00 31.14 117 PHE A N 1
ATOM 906 C CA . PHE A 1 117 ? -3.916 -18.616 -21.129 1.00 31.14 117 PHE A CA 1
ATOM 907 C C . PHE A 1 117 ? -4.907 -18.472 -19.983 1.00 31.14 117 PHE A C 1
ATOM 909 O O . PHE A 1 117 ? -5.225 -17.384 -19.511 1.00 31.14 117 PHE A O 1
ATOM 916 N N . SER A 1 118 ? -5.489 -19.613 -19.618 1.00 27.81 118 SER A N 1
ATOM 917 C CA . SER A 1 118 ? -6.223 -19.791 -18.376 1.00 27.81 118 SER A CA 1
ATOM 918 C C . SER A 1 118 ? -5.230 -19.599 -17.229 1.00 27.81 118 SER A C 1
ATOM 920 O O . SER A 1 118 ? -4.797 -20.561 -16.601 1.00 27.81 118 SER A O 1
ATOM 922 N N . TYR A 1 119 ? -4.825 -18.354 -16.978 1.00 39.78 119 TYR A N 1
ATOM 923 C CA . TYR A 1 119 ? -4.047 -17.954 -15.817 1.00 39.78 119 TYR A CA 1
ATOM 924 C C . TYR A 1 119 ? -4.986 -17.942 -14.601 1.00 39.78 119 TYR A C 1
ATOM 926 O O . TYR A 1 119 ? -5.211 -16.925 -13.958 1.00 39.78 119 TYR A O 1
ATOM 934 N N . SER A 1 120 ? -5.459 -19.131 -14.214 1.00 31.11 120 SER A N 1
ATOM 935 C CA . SER A 1 120 ? -5.524 -19.488 -12.797 1.00 31.11 120 SER A CA 1
ATOM 936 C C . SER A 1 120 ? -4.077 -19.642 -12.321 1.00 31.11 120 SER A C 1
ATOM 938 O O . SER A 1 120 ? -3.608 -20.725 -11.988 1.00 31.11 120 SER A O 1
ATOM 940 N N . PHE A 1 121 ? -3.306 -18.556 -12.383 1.00 31.77 121 PHE A N 1
ATOM 941 C CA . PHE A 1 121 ? -2.007 -18.513 -11.748 1.00 31.77 121 PHE A CA 1
ATOM 942 C C . PHE A 1 121 ? -2.271 -18.162 -10.297 1.00 31.77 121 PHE A C 1
ATOM 944 O O . PHE A 1 121 ? -2.145 -17.031 -9.838 1.00 31.77 121 PHE A O 1
ATOM 951 N N . CYS A 1 122 ? -2.653 -19.208 -9.574 1.00 24.92 122 CYS A N 1
ATOM 952 C CA . CYS A 1 122 ? -2.341 -19.360 -8.173 1.00 24.92 122 CYS A CA 1
ATOM 953 C C . CYS A 1 122 ? -0.803 -19.392 -8.065 1.00 24.92 122 CYS A C 1
ATOM 955 O O . CYS A 1 122 ? -0.207 -20.437 -7.816 1.00 24.92 122 CYS A O 1
ATOM 957 N N . TYR A 1 123 ? -0.127 -18.263 -8.326 1.00 31.25 123 TYR A N 1
ATOM 958 C CA . TYR A 1 123 ? 1.261 -18.087 -7.918 1.00 31.25 123 TYR A CA 1
ATOM 959 C C . TYR A 1 123 ? 1.203 -17.850 -6.409 1.00 31.25 123 TYR A C 1
ATOM 961 O O . TYR A 1 123 ? 1.362 -16.741 -5.906 1.00 31.25 123 TYR A O 1
ATOM 969 N N . VAL A 1 124 ? 0.964 -18.932 -5.665 1.00 27.56 124 VAL A N 1
ATOM 970 C CA . VAL A 1 124 ? 1.480 -19.058 -4.309 1.00 27.56 124 VAL A CA 1
ATOM 971 C C . VAL A 1 124 ? 2.994 -19.164 -4.480 1.00 27.56 124 VAL A C 1
ATOM 973 O O . VAL A 1 124 ? 3.598 -20.227 -4.373 1.00 27.56 124 VAL A O 1
ATOM 976 N N . SER A 1 125 ? 3.621 -18.033 -4.806 1.00 27.61 125 SER A N 1
ATOM 977 C CA . SER A 1 125 ? 5.005 -17.805 -4.444 1.00 27.61 125 SER A CA 1
ATOM 978 C C . SER A 1 125 ? 4.964 -17.760 -2.933 1.00 27.61 125 SER A C 1
ATOM 980 O O . SER A 1 125 ? 4.717 -16.710 -2.343 1.00 27.61 125 SER A O 1
ATOM 982 N N . VAL A 1 126 ? 5.143 -18.916 -2.296 1.00 25.31 126 VAL A N 1
ATOM 983 C CA . VAL A 1 126 ? 5.627 -18.944 -0.925 1.00 25.31 126 VAL A CA 1
ATOM 984 C C . VAL A 1 126 ? 7.001 -18.281 -0.992 1.00 25.31 126 VAL A C 1
ATOM 986 O O . VAL A 1 126 ? 8.016 -18.951 -1.169 1.00 25.31 126 VAL A O 1
ATOM 989 N N . LEU A 1 127 ? 7.043 -16.949 -0.893 1.00 27.52 127 LEU A N 1
ATOM 990 C CA . LEU A 1 127 ? 8.210 -16.275 -0.356 1.00 27.52 127 LEU A CA 1
ATOM 991 C C . LEU A 1 127 ? 8.265 -16.738 1.092 1.00 27.52 127 LEU A C 1
ATOM 993 O O . LEU A 1 127 ? 7.628 -16.186 1.989 1.00 27.52 127 LEU A O 1
ATOM 997 N N . LYS A 1 128 ? 8.952 -17.858 1.288 1.00 21.72 128 LYS A N 1
ATOM 998 C CA . LYS A 1 128 ? 9.329 -18.329 2.602 1.00 21.72 128 LYS A CA 1
ATOM 999 C C . LYS A 1 128 ? 10.367 -17.324 3.083 1.00 21.72 128 LYS A C 1
ATOM 1001 O O . LYS A 1 128 ? 11.546 -17.458 2.780 1.00 21.72 128 LYS A O 1
ATOM 1006 N N . PHE A 1 129 ? 9.899 -16.275 3.751 1.00 30.20 129 PHE A N 1
ATOM 1007 C CA . PHE A 1 129 ? 10.736 -15.483 4.636 1.00 30.20 129 PHE A CA 1
ATOM 1008 C C . PHE A 1 129 ? 11.103 -16.411 5.799 1.00 30.20 129 PHE A C 1
ATOM 1010 O O . PHE A 1 129 ? 10.363 -16.532 6.774 1.00 30.20 129 PHE A O 1
ATOM 1017 N N . CYS A 1 130 ? 12.171 -17.183 5.601 1.00 37.66 130 CYS A N 1
ATOM 1018 C CA . CYS A 1 130 ? 12.978 -17.701 6.694 1.00 37.66 130 CYS A CA 1
ATOM 1019 C C . CYS A 1 130 ? 14.031 -16.649 7.029 1.00 37.66 130 CYS A C 1
ATOM 1021 O O . CYS A 1 130 ? 14.599 -16.080 6.069 1.00 37.66 130 CYS A O 1
#

Secondary structure (DSSP, 8-state):
-HHHHHHHHHTT-------TTSTTHHHHHHTT-------SSS-----GGGGS--S--HHHHHHHHHHHHHHHHHHHHHH-TTT---TTHHHHHHHHHHHHHHHHHHHHHHTTS-----------------

Sequence (130 aa):
MQELMLSVLGVSGKVFVLDYGRSFKRICLILGGSYIEFDMKNPVSINPFSEVPEDDSAKSIEARSDFLSNFPSILATMAAPQYGTSDLQQPMLQRALTLALLSLIYSMRSSSFNFRFSYSFCYVSVLKFC

InterPro domains:
  IPR043964 TraG, P-loop domain [PF19044] (4-50)

Foldseek 3Di:
DVVVVVVCVVVVHDDDDDDPPCPCVVVCVVVVHDDDDCDPVDHDDDDPCVPQDLDDDPVSVVVNVVCLVPVLQVVQCVVCVDPTDDPVVSVVSSVVVVVVSVVVSVVVVVCVPDDPPVPPVPPPPPPVPD

pLDDT: mean 78.0, std 21.63, range [21.72, 95.56]

Mean predicted aligned error: 11.04 Å

Radius of gyration: 19.84 Å; Cα contacts (8 Å, |Δi|>4): 51; chains: 1; bounding bo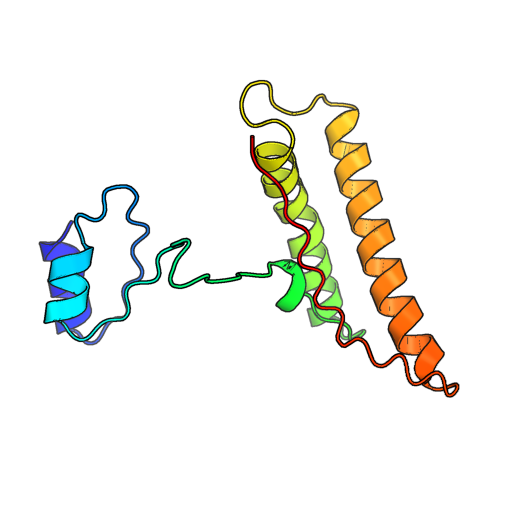x: 42×36×52 Å